Protein AF-A0A368JYP8-F1 (afdb_monomer)

Solvent-accessible surface area (backbone atoms only — not comparable to full-atom values): 5954 Å² total; per-residue (Å²): 136,86,82,81,80,84,80,78,82,78,80,77,77,54,95,46,37,46,98,89,75,48,73,65,59,59,95,51,25,71,64,72,19,63,44,80,47,60,74,78,48,44,44,81,50,100,74,21,40,27,33,62,69,67,67,48,72,50,37,84,83,41,89,42,59,42,80,25,93,83,57,46,37,30,45,16,19,57,91,48,36,81,74,47,62,76,56,22,40,25,37,43,73,79,87,129

Radius of gyration: 17.09 Å; Cα contacts (8 Å, |Δi|>4): 162; chains: 1; bounding box: 56×45×29 Å

Sequenc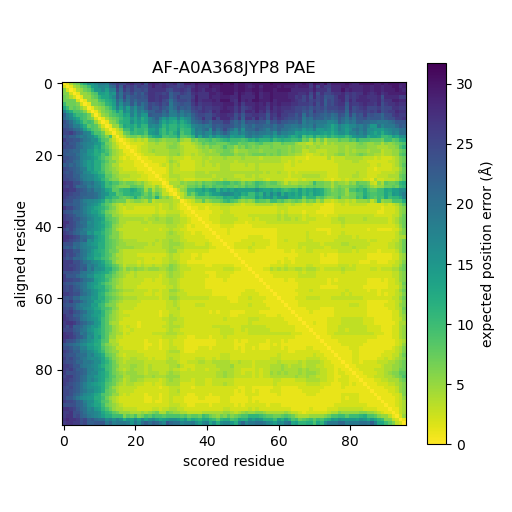e (96 aa):
MALSVLSAALFQVQAHDAPSGWSYPYQCCHD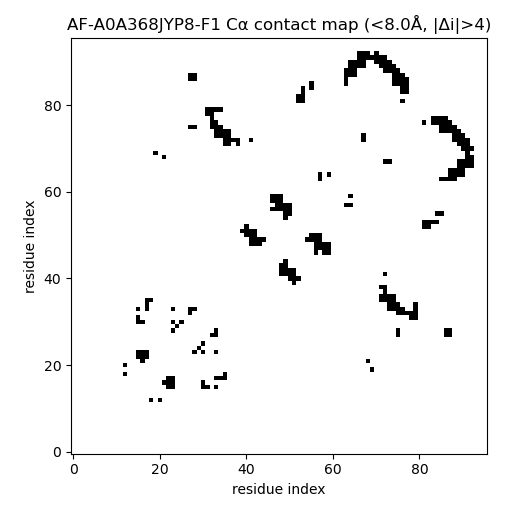LDCRPVSARSVAERPEGYVITGTGEVVGYRDARIRQSPDGLFHWCSVAGKSNSRTICLFVPPRSF

Foldseek 3Di:
DDDDDDDDPPPPPQQQAAPVRHHDDCQAAVSAFKYFDDPVQWDQDPQATARPQARDHQGPPHPQEAADPVQTWMWGADRNDSHGDTSHIHHGDDDD

Secondary structure (DSSP, 8-state):
--------------TTB-TTS-BPPHHHHTTTSEEEE-TTSEEEETTEEEETTT--EE-TT-TTEEE-TTSSEEEEEGGG-TTS-EEEEEEPPPP-

Mean predicted aligned error: 8.05 Å

Organism: NCBI:txid1899321

Structure (mmCIF, N/CA/C/O backbone):
data_AF-A0A368JYP8-F1
#
_entry.id   AF-A0A368JYP8-F1
#
loop_
_atom_site.group_PDB
_atom_site.id
_atom_site.type_symbol
_atom_site.label_atom_id
_atom_site.label_alt_id
_atom_site.label_comp_id
_atom_site.label_asym_id
_atom_site.label_entity_id
_atom_site.label_seq_id
_atom_site.pdbx_PDB_ins_code
_atom_site.Cartn_x
_atom_site.Cartn_y
_atom_site.Cartn_z
_atom_site.occupancy
_atom_site.B_iso_or_equiv
_atom_site.auth_seq_id
_atom_site.auth_comp_id
_atom_site.auth_asym_id
_atom_site.auth_atom_id
_atom_site.pdbx_PDB_model_num
ATOM 1 N N . MET A 1 1 ? 41.720 -34.353 11.464 1.00 49.06 1 MET A N 1
ATOM 2 C CA . MET A 1 1 ? 40.815 -33.248 11.844 1.00 49.06 1 MET A CA 1
ATOM 3 C C . MET A 1 1 ? 40.046 -32.848 10.597 1.00 49.06 1 MET A C 1
ATOM 5 O O . MET A 1 1 ? 40.612 -32.185 9.742 1.00 49.06 1 MET A O 1
ATOM 9 N N . ALA A 1 2 ? 38.834 -33.375 10.415 1.00 50.09 2 ALA A N 1
ATOM 10 C CA . ALA A 1 2 ? 38.002 -33.057 9.256 1.00 50.09 2 ALA A CA 1
ATOM 11 C C . ALA A 1 2 ? 37.205 -31.785 9.571 1.00 50.09 2 ALA A C 1
ATOM 13 O O . ALA A 1 2 ? 36.404 -31.774 10.502 1.00 50.09 2 ALA A O 1
ATOM 14 N N . LEU A 1 3 ? 37.489 -30.703 8.849 1.00 53.75 3 LEU A N 1
ATOM 15 C CA . LEU A 1 3 ? 36.763 -29.441 8.948 1.00 53.75 3 LEU A CA 1
ATOM 16 C C . LEU A 1 3 ? 35.480 -29.565 8.120 1.00 53.75 3 LEU A C 1
ATOM 18 O O . LEU A 1 3 ? 35.522 -29.538 6.892 1.00 53.75 3 LEU A O 1
ATOM 22 N N . SER A 1 4 ? 34.347 -29.741 8.795 1.00 56.34 4 SER A N 1
ATOM 23 C CA . SER A 1 4 ? 33.021 -29.709 8.178 1.00 56.34 4 SER A CA 1
ATOM 24 C C . SER A 1 4 ? 32.693 -28.279 7.745 1.00 56.34 4 SER A C 1
ATOM 26 O O . SER A 1 4 ? 32.573 -27.385 8.581 1.00 56.34 4 SER A O 1
ATOM 28 N N . VAL A 1 5 ? 32.555 -28.053 6.440 1.00 61.84 5 VAL A N 1
ATOM 29 C CA . VAL A 1 5 ? 32.143 -26.763 5.873 1.00 61.84 5 VAL A CA 1
ATOM 30 C C . VAL A 1 5 ? 30.620 -26.653 5.996 1.00 61.84 5 VAL A C 1
ATOM 32 O O . VAL A 1 5 ? 29.895 -27.415 5.361 1.00 61.84 5 VAL A O 1
ATOM 35 N N . LEU A 1 6 ? 30.120 -25.732 6.827 1.00 62.75 6 LEU A N 1
ATOM 36 C CA . LEU A 1 6 ? 28.695 -25.387 6.858 1.00 62.75 6 LEU A CA 1
ATOM 37 C C . LEU A 1 6 ? 28.342 -24.625 5.571 1.00 62.75 6 LEU A C 1
ATOM 39 O O . LEU A 1 6 ? 28.707 -23.461 5.411 1.00 62.75 6 LEU A O 1
ATOM 43 N N . SER A 1 7 ? 27.620 -25.268 4.654 1.00 64.44 7 SER A N 1
ATOM 44 C CA . SER A 1 7 ? 27.009 -24.597 3.505 1.00 64.44 7 SER A CA 1
ATOM 45 C C . SER A 1 7 ? 25.847 -23.719 3.977 1.00 64.44 7 SER A C 1
ATOM 47 O O . SER A 1 7 ? 24.767 -24.220 4.282 1.00 64.44 7 SER A O 1
ATOM 49 N N . ALA A 1 8 ? 26.055 -22.404 4.046 1.00 63.16 8 ALA A N 1
ATOM 50 C CA . ALA A 1 8 ? 24.967 -21.448 4.222 1.00 63.16 8 ALA A CA 1
ATOM 51 C C . ALA A 1 8 ? 24.145 -21.380 2.923 1.00 63.16 8 ALA A C 1
ATOM 53 O O . ALA A 1 8 ? 24.649 -20.952 1.885 1.00 63.16 8 ALA A O 1
ATOM 54 N N . ALA A 1 9 ? 22.887 -21.825 2.966 1.00 62.62 9 ALA A N 1
ATOM 55 C CA . ALA A 1 9 ? 21.948 -21.649 1.864 1.00 62.62 9 ALA A CA 1
ATOM 56 C C . ALA A 1 9 ? 21.618 -20.154 1.718 1.00 62.62 9 ALA A C 1
ATOM 58 O O . ALA A 1 9 ? 20.972 -19.559 2.580 1.00 62.62 9 ALA A O 1
ATOM 59 N N . LEU A 1 10 ? 22.098 -19.536 0.639 1.00 58.06 10 LEU A N 1
ATOM 60 C CA . LEU A 1 10 ? 21.761 -18.164 0.272 1.00 58.06 10 LEU A CA 1
ATOM 61 C C . LEU A 1 10 ? 20.339 -18.157 -0.299 1.00 58.06 10 LEU A C 1
ATOM 63 O O . LEU A 1 10 ? 20.137 -18.471 -1.470 1.00 58.06 10 LEU A O 1
ATOM 67 N N . PHE A 1 11 ? 19.349 -17.812 0.524 1.00 58.41 11 PHE A N 1
ATOM 68 C CA . PHE A 1 11 ? 18.012 -17.497 0.028 1.00 58.41 11 PHE A CA 1
ATOM 69 C C . PHE A 1 11 ? 18.112 -16.222 -0.813 1.00 58.41 11 PHE A C 1
ATOM 71 O O . PHE A 1 11 ? 18.335 -15.129 -0.295 1.00 58.41 11 PHE A O 1
ATOM 78 N N . GLN A 1 12 ? 18.025 -16.378 -2.133 1.00 56.72 12 GLN A N 1
ATOM 79 C CA . GLN A 1 12 ? 17.933 -15.264 -3.066 1.00 56.72 12 GLN A CA 1
ATOM 80 C C . GLN A 1 12 ? 16.580 -14.588 -2.821 1.00 56.72 12 GLN A C 1
ATOM 82 O O . GLN A 1 12 ? 15.561 -15.077 -3.298 1.00 56.72 12 GLN A O 1
ATOM 87 N N . VAL A 1 13 ? 16.557 -13.496 -2.052 1.00 55.03 13 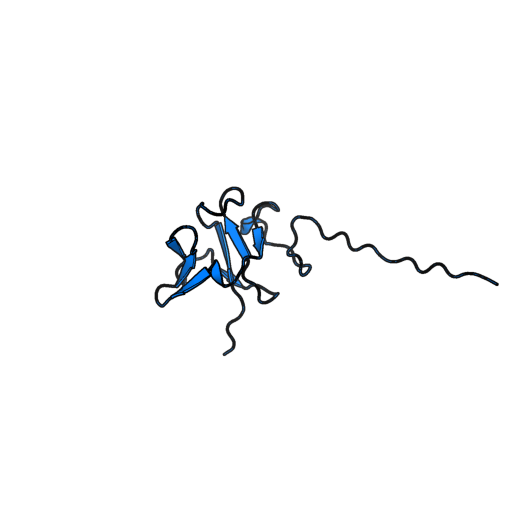VAL A N 1
ATOM 88 C CA . VAL A 1 13 ? 15.400 -12.592 -2.039 1.00 55.03 13 VAL A CA 1
ATOM 89 C C . VAL A 1 13 ? 15.318 -12.030 -3.448 1.00 55.03 13 VAL A C 1
ATOM 91 O O . VAL A 1 13 ? 16.195 -11.265 -3.863 1.00 55.03 13 VAL A O 1
ATOM 94 N N . GLN A 1 14 ? 14.341 -12.485 -4.229 1.00 59.00 14 GLN A N 1
ATOM 95 C CA . GLN A 1 14 ? 14.143 -11.909 -5.543 1.00 59.00 14 GLN A CA 1
ATOM 96 C C . GLN A 1 14 ? 13.703 -10.455 -5.341 1.00 59.00 14 GLN A C 1
ATOM 98 O O . GLN A 1 14 ? 12.930 -10.156 -4.436 1.00 59.00 14 GLN A O 1
ATOM 103 N N . ALA A 1 15 ? 14.215 -9.532 -6.162 1.00 57.12 15 ALA A N 1
ATOM 104 C CA . ALA A 1 15 ? 13.945 -8.092 -6.036 1.00 57.12 15 ALA A CA 1
ATOM 105 C C . ALA A 1 15 ? 12.442 -7.729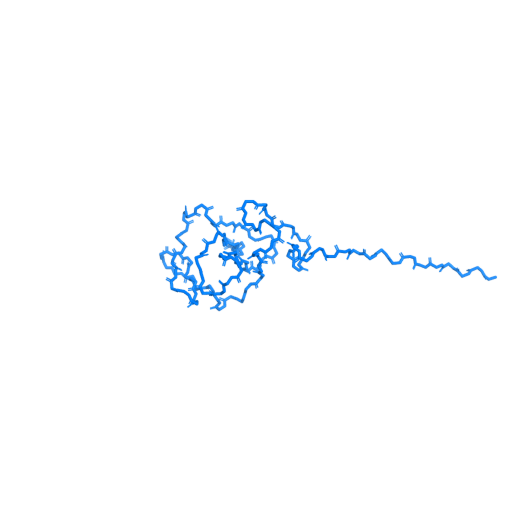 -6.093 1.00 57.12 15 ALA A C 1
ATOM 107 O O . ALA A 1 15 ? 12.060 -6.602 -5.788 1.00 57.12 15 ALA A O 1
ATOM 108 N N . HIS A 1 16 ? 11.617 -8.700 -6.479 1.00 64.19 16 HIS A N 1
ATOM 109 C CA . HIS A 1 16 ? 10.171 -8.645 -6.626 1.00 64.19 16 HIS A CA 1
ATOM 110 C C . HIS A 1 16 ? 9.378 -9.202 -5.445 1.00 64.19 16 HIS A C 1
ATOM 112 O O . HIS A 1 16 ? 8.161 -9.034 -5.422 1.00 64.19 16 HIS A O 1
ATOM 118 N N . ASP A 1 17 ? 10.024 -9.841 -4.473 1.00 73.25 17 ASP A N 1
ATOM 119 C CA . ASP A 1 17 ? 9.352 -10.268 -3.251 1.00 73.25 17 ASP A CA 1
ATOM 120 C C . ASP A 1 17 ? 9.267 -9.108 -2.256 1.00 73.25 17 ASP A C 1
ATOM 122 O O . ASP A 1 17 ? 10.100 -8.194 -2.222 1.00 73.25 17 ASP A O 1
ATOM 126 N N . ALA A 1 18 ? 8.255 -9.144 -1.395 1.00 80.12 18 ALA A N 1
ATOM 127 C CA . ALA A 1 18 ? 8.260 -8.313 -0.208 1.00 80.12 18 ALA A CA 1
ATOM 128 C C . ALA A 1 18 ? 9.519 -8.624 0.624 1.00 80.12 18 ALA A C 1
ATOM 130 O O . ALA A 1 18 ? 9.910 -9.790 0.720 1.00 80.12 18 ALA A O 1
ATOM 131 N N . PRO A 1 19 ? 10.136 -7.632 1.296 1.00 82.31 19 PRO A N 1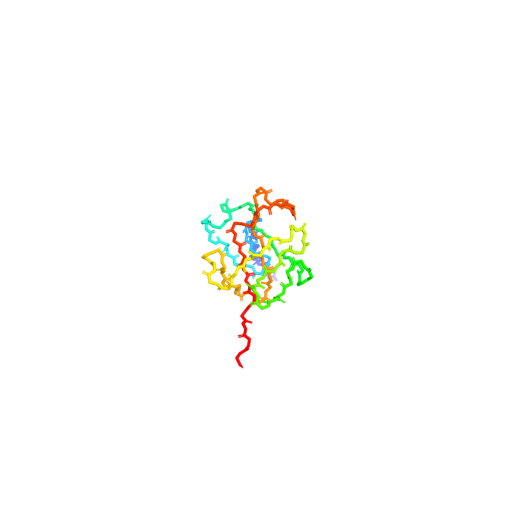
ATOM 132 C CA . PRO A 1 19 ? 11.354 -7.863 2.085 1.00 82.31 19 PRO A CA 1
ATOM 133 C C . PRO A 1 19 ? 11.216 -8.923 3.187 1.00 82.31 19 PRO A C 1
ATOM 135 O O . PRO A 1 19 ? 12.209 -9.443 3.685 1.00 82.31 19 PRO A O 1
ATOM 138 N N . SER A 1 20 ? 9.982 -9.227 3.576 1.00 85.31 20 SER A N 1
ATOM 139 C CA . SER A 1 20 ? 9.589 -10.264 4.529 1.00 85.31 20 SER A CA 1
ATOM 140 C C . SER A 1 20 ? 9.513 -11.677 3.924 1.00 85.31 20 SER A C 1
ATOM 142 O O . SER A 1 20 ? 9.254 -12.625 4.661 1.00 85.31 20 SER A O 1
ATOM 144 N N . GLY A 1 21 ? 9.764 -11.845 2.620 1.00 86.00 21 GLY A N 1
ATOM 145 C CA . GLY A 1 21 ? 9.921 -13.144 1.955 1.00 86.00 21 GLY A CA 1
ATOM 146 C C . GLY A 1 21 ? 8.660 -13.728 1.311 1.00 86.00 21 GLY A C 1
ATOM 147 O O . GLY A 1 21 ? 8.600 -14.939 1.118 1.00 86.00 21 GLY A O 1
ATOM 148 N N . TRP A 1 22 ? 7.652 -12.908 0.990 1.00 87.62 22 TRP A N 1
ATOM 149 C CA . TRP A 1 22 ? 6.454 -13.343 0.256 1.00 87.62 22 TRP A CA 1
ATOM 150 C C . TRP A 1 22 ? 6.333 -12.639 -1.096 1.00 87.62 22 TRP A C 1
ATOM 152 O O . TRP A 1 22 ? 6.691 -11.471 -1.234 1.00 87.62 22 TRP A O 1
ATOM 162 N N . SER A 1 23 ? 5.787 -13.342 -2.085 1.00 88.25 23 SER A N 1
ATOM 163 C CA . SER A 1 23 ? 5.646 -12.821 -3.444 1.00 88.25 23 SER A CA 1
ATOM 164 C C . SER A 1 23 ? 4.320 -12.106 -3.637 1.00 88.25 23 SER A C 1
ATOM 166 O O . SER A 1 23 ? 3.257 -12.599 -3.239 1.00 88.25 23 SER A O 1
ATOM 168 N N . TYR A 1 24 ? 4.351 -10.964 -4.316 1.00 88.12 24 TYR A N 1
ATOM 169 C CA . TYR A 1 24 ? 3.113 -10.302 -4.685 1.00 88.12 24 TYR A CA 1
ATOM 170 C C . TYR A 1 24 ? 2.394 -11.042 -5.827 1.00 88.12 24 TYR A C 1
ATOM 172 O O . TYR A 1 24 ? 3.035 -11.552 -6.745 1.00 88.12 24 TYR A O 1
ATOM 180 N N . PRO A 1 25 ? 1.049 -11.052 -5.852 1.00 89.44 25 PRO A N 1
ATOM 181 C CA . PRO A 1 25 ? 0.294 -11.558 -6.990 1.00 89.44 25 PRO A CA 1
ATOM 182 C C . PRO A 1 25 ? 0.652 -10.835 -8.294 1.00 89.44 25 PRO A C 1
ATOM 184 O O . PRO A 1 25 ? 0.644 -9.602 -8.351 1.00 89.44 25 PRO A O 1
ATOM 187 N N . TYR A 1 26 ? 0.829 -11.601 -9.372 1.00 87.50 26 TYR A N 1
ATOM 188 C CA . TYR A 1 26 ? 1.159 -11.083 -10.705 1.00 87.50 26 TYR A CA 1
ATOM 189 C C . TYR A 1 26 ? 0.200 -9.983 -11.191 1.00 87.50 26 TYR A C 1
ATOM 191 O O . TYR A 1 26 ? 0.633 -8.956 -11.702 1.00 87.50 26 TYR A O 1
ATOM 199 N N . GLN A 1 27 ? -1.104 -10.151 -10.940 1.00 87.38 27 GLN A N 1
ATOM 200 C CA . GLN A 1 27 ? -2.148 -9.165 -11.264 1.00 87.38 27 GLN A CA 1
ATOM 201 C C . GLN A 1 27 ? -1.954 -7.794 -10.596 1.00 87.38 27 GLN A C 1
ATOM 203 O O . GLN A 1 27 ? -2.538 -6.811 -11.044 1.00 87.38 27 GLN A O 1
ATOM 208 N N . CYS A 1 28 ? -1.197 -7.737 -9.499 1.00 89.50 28 CYS A N 1
ATOM 209 C CA . CYS A 1 28 ? -0.925 -6.500 -8.789 1.00 89.50 28 CYS A CA 1
ATOM 210 C C . CYS A 1 28 ? 0.378 -5.871 -9.254 1.00 89.50 28 CYS A C 1
ATOM 212 O O . CYS A 1 28 ? 0.383 -4.674 -9.493 1.00 89.50 28 CYS A O 1
ATOM 214 N N . CYS A 1 29 ? 1.461 -6.639 -9.353 1.00 81.06 29 CYS A N 1
ATOM 215 C CA . CYS A 1 29 ? 2.794 -6.038 -9.391 1.00 81.06 29 CYS A CA 1
ATOM 216 C C . CYS A 1 29 ? 3.606 -6.393 -10.627 1.00 81.06 29 CYS A C 1
ATOM 218 O O . CYS A 1 29 ? 4.623 -5.740 -10.821 1.00 81.06 29 CYS A O 1
ATOM 220 N N . HIS A 1 30 ? 3.197 -7.402 -11.416 1.00 78.25 30 HIS A N 1
ATOM 221 C CA . HIS A 1 30 ? 3.967 -7.932 -12.553 1.00 78.25 30 HIS A CA 1
ATOM 222 C C . HIS A 1 30 ? 5.482 -8.002 -12.255 1.00 78.25 30 HIS A C 1
ATOM 224 O O . HIS A 1 30 ? 6.307 -7.651 -13.091 1.00 78.25 30 HIS A O 1
ATOM 230 N N . ASP A 1 31 ? 5.821 -8.359 -11.011 1.00 67.00 31 ASP A N 1
ATOM 231 C CA . ASP A 1 31 ? 7.177 -8.423 -10.458 1.00 67.00 31 ASP A CA 1
ATOM 232 C C . ASP A 1 31 ? 7.995 -7.105 -10.434 1.00 67.00 31 ASP A C 1
ATOM 234 O O . ASP A 1 31 ? 9.215 -7.144 -10.337 1.00 67.00 31 ASP A O 1
ATOM 238 N N . LEU A 1 32 ? 7.387 -5.914 -10.523 1.00 67.06 32 LEU A N 1
ATOM 239 C CA . LEU A 1 32 ? 8.151 -4.655 -10.648 1.00 67.06 32 LEU A CA 1
ATOM 240 C C . LEU A 1 32 ? 7.592 -3.443 -9.883 1.00 67.06 32 LEU A C 1
A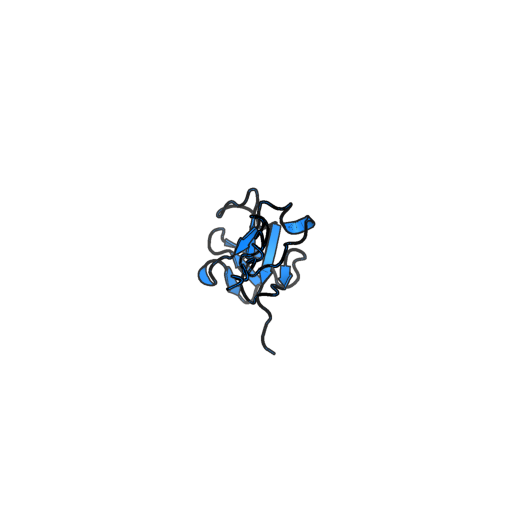TOM 242 O O . LEU A 1 32 ? 8.350 -2.526 -9.568 1.00 67.06 32 LEU A O 1
ATOM 246 N N . ASP A 1 33 ? 6.298 -3.411 -9.556 1.00 74.69 33 ASP A N 1
ATOM 247 C CA . ASP A 1 33 ? 5.639 -2.154 -9.150 1.00 74.69 33 ASP A CA 1
ATOM 248 C C . ASP A 1 33 ? 5.297 -2.033 -7.648 1.00 74.69 33 ASP A C 1
ATOM 250 O O . ASP A 1 33 ? 4.775 -1.000 -7.208 1.00 74.69 33 ASP A O 1
ATOM 254 N N . CYS A 1 34 ? 5.587 -3.062 -6.843 1.00 81.75 34 CYS A N 1
ATOM 255 C CA . CYS A 1 34 ? 5.183 -3.139 -5.436 1.00 81.75 34 CYS A CA 1
ATOM 256 C C . CYS A 1 34 ? 6.317 -2.899 -4.452 1.00 81.75 34 CYS A C 1
ATOM 258 O O . CYS A 1 34 ? 7.421 -3.416 -4.597 1.00 81.75 34 CYS A O 1
ATOM 260 N N . ARG A 1 35 ? 6.011 -2.129 -3.405 1.00 89.06 35 ARG A N 1
ATOM 261 C CA . ARG A 1 35 ? 6.956 -1.809 -2.336 1.00 89.06 35 ARG A CA 1
ATOM 262 C C . ARG A 1 35 ? 6.256 -1.653 -0.988 1.00 89.06 35 ARG A C 1
ATOM 264 O O . ARG A 1 35 ? 5.127 -1.143 -0.958 1.00 89.06 35 ARG A O 1
ATOM 271 N N . PRO A 1 36 ? 6.938 -1.979 0.123 1.00 93.00 36 PRO A N 1
ATOM 272 C CA . PRO A 1 36 ? 6.475 -1.574 1.438 1.00 93.00 36 PRO A CA 1
ATOM 273 C C . PRO A 1 36 ? 6.454 -0.048 1.518 1.00 93.00 36 PRO A C 1
ATOM 275 O O . PRO A 1 36 ? 7.345 0.646 1.014 1.00 93.00 36 PRO A O 1
ATOM 278 N N . VAL A 1 37 ? 5.430 0.488 2.169 1.00 93.50 37 VAL A N 1
ATOM 279 C CA . VAL A 1 37 ? 5.298 1.919 2.431 1.00 93.50 37 VAL A CA 1
ATOM 280 C C . VAL A 1 37 ? 5.098 2.166 3.914 1.00 93.50 37 VAL A C 1
ATOM 282 O O . VAL A 1 37 ? 4.588 1.328 4.655 1.00 93.50 37 VAL A O 1
ATOM 285 N N . SER A 1 38 ? 5.509 3.348 4.366 1.00 93.56 38 SER A N 1
ATOM 286 C CA . SER A 1 38 ? 5.271 3.741 5.751 1.00 93.56 38 SER A CA 1
ATOM 287 C C . SER A 1 38 ? 3.769 3.852 6.025 1.00 93.56 38 SER A C 1
ATOM 289 O O . SER A 1 38 ? 3.013 4.295 5.160 1.00 93.56 38 SER A O 1
ATOM 291 N N . ALA A 1 39 ? 3.347 3.593 7.262 1.00 90.06 39 ALA A N 1
ATOM 292 C CA . ALA A 1 39 ? 1.968 3.848 7.689 1.00 90.06 39 ALA A CA 1
ATOM 293 C C . ALA A 1 39 ? 1.549 5.331 7.557 1.00 90.06 39 ALA A C 1
ATOM 295 O O . ALA A 1 39 ? 0.371 5.644 7.599 1.00 90.06 39 ALA A O 1
ATOM 296 N N . ARG A 1 40 ? 2.491 6.269 7.362 1.00 93.44 40 ARG A N 1
ATOM 297 C CA . ARG A 1 40 ? 2.182 7.687 7.082 1.00 93.44 40 ARG A CA 1
ATOM 298 C C . ARG A 1 40 ? 1.798 7.938 5.621 1.00 93.44 40 ARG A C 1
ATOM 300 O O . ARG A 1 40 ? 1.226 8.978 5.300 1.00 93.44 40 ARG A O 1
ATOM 307 N N . SER A 1 41 ? 2.138 7.012 4.727 1.00 94.62 41 SER A N 1
ATOM 308 C CA . SER A 1 41 ? 1.824 7.089 3.297 1.00 94.62 41 SER A CA 1
ATOM 309 C C . SER A 1 41 ? 0.377 6.693 2.994 1.00 94.62 41 SER A C 1
ATOM 311 O O . SER A 1 41 ? -0.101 6.974 1.897 1.00 94.62 41 SER A O 1
ATOM 313 N N . VAL A 1 42 ? -0.304 6.067 3.958 1.00 96.38 42 VAL A N 1
ATOM 314 C CA . VAL A 1 42 ? -1.689 5.610 3.853 1.00 96.38 42 VAL A CA 1
ATOM 315 C C . VAL A 1 42 ? -2.435 6.052 5.107 1.00 96.38 42 VAL A C 1
ATOM 317 O O . VAL A 1 42 ? -2.180 5.547 6.195 1.00 96.38 42 VAL A O 1
ATOM 320 N N . ALA A 1 43 ? -3.353 7.000 4.969 1.00 95.69 43 ALA A N 1
ATOM 321 C CA . ALA A 1 43 ? -4.215 7.428 6.061 1.00 95.69 43 ALA A CA 1
ATOM 322 C C . ALA A 1 43 ? -5.540 6.669 6.004 1.00 95.69 43 ALA A C 1
ATOM 324 O O . ALA A 1 43 ? -6.251 6.726 5.006 1.00 95.69 43 ALA A O 1
ATOM 325 N N . GLU A 1 44 ? -5.903 5.988 7.082 1.00 95.00 44 GLU A N 1
ATOM 326 C CA . GLU A 1 44 ? -7.215 5.360 7.188 1.00 95.00 44 GLU A CA 1
ATOM 327 C C . GLU A 1 44 ? -8.283 6.392 7.591 1.00 95.00 44 GLU A C 1
ATOM 329 O O . GLU A 1 44 ? -8.087 7.179 8.523 1.00 95.00 44 GLU A O 1
ATOM 334 N N . ARG A 1 45 ? -9.402 6.421 6.863 1.00 95.12 45 ARG A N 1
ATOM 335 C CA . ARG A 1 45 ? -10.506 7.382 7.005 1.00 95.12 45 ARG A CA 1
ATOM 336 C C . ARG A 1 45 ? -11.866 6.677 6.894 1.00 95.12 45 ARG A C 1
ATOM 338 O O . ARG A 1 45 ? -11.915 5.539 6.428 1.00 95.12 45 ARG A O 1
ATOM 345 N N . PRO A 1 46 ? -12.985 7.306 7.298 1.00 96.81 46 PRO A N 1
ATOM 346 C CA . PRO A 1 46 ? -14.315 6.697 7.168 1.00 96.81 46 PRO A CA 1
ATOM 347 C C . PRO A 1 46 ? -14.658 6.225 5.745 1.00 96.81 46 PRO A C 1
ATOM 349 O O . PRO A 1 46 ? -15.331 5.213 5.572 1.00 96.81 46 PRO A O 1
ATOM 352 N N . GLU A 1 47 ? -14.164 6.926 4.729 1.00 95.75 47 GLU A N 1
ATOM 353 C CA . GLU A 1 47 ? -14.365 6.629 3.311 1.00 95.75 47 GLU A CA 1
ATOM 354 C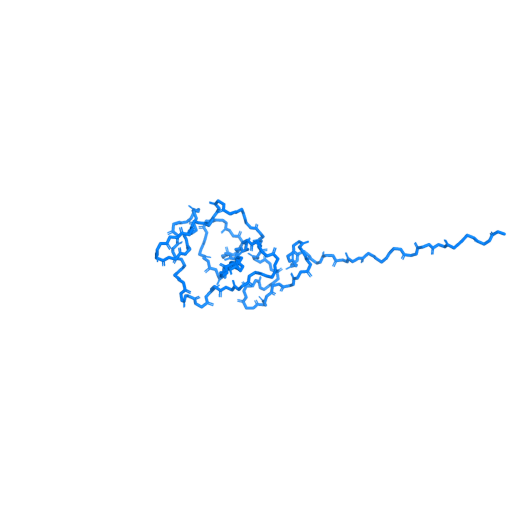 C . GLU A 1 47 ? -13.457 5.513 2.761 1.00 95.75 47 GLU A C 1
ATOM 356 O O . GLU A 1 47 ? -13.762 4.945 1.710 1.00 95.75 47 GLU A O 1
ATOM 361 N N . GLY A 1 48 ? -12.364 5.165 3.451 1.00 96.94 48 GLY A N 1
ATOM 362 C CA . GLY A 1 48 ? -11.397 4.163 3.000 1.00 96.94 48 GLY A CA 1
ATOM 363 C C . GLY A 1 48 ? -9.951 4.492 3.360 1.00 96.94 48 GLY A C 1
ATOM 364 O O . GLY A 1 48 ? -9.665 5.201 4.323 1.00 96.94 48 GLY A O 1
ATOM 365 N N . TYR A 1 49 ? -9.026 3.979 2.554 1.00 97.69 49 TYR A N 1
ATOM 366 C CA . TYR A 1 49 ? -7.599 4.261 2.663 1.00 97.69 49 TYR A CA 1
ATOM 367 C C . TYR A 1 49 ? -7.221 5.407 1.729 1.00 97.69 49 TYR A C 1
ATOM 369 O O . TYR A 1 49 ? -7.377 5.305 0.514 1.00 97.69 49 TYR A O 1
ATOM 377 N N . VAL A 1 50 ? -6.703 6.493 2.287 1.00 97.69 50 VAL A N 1
ATOM 378 C CA . VAL A 1 50 ? -6.256 7.664 1.535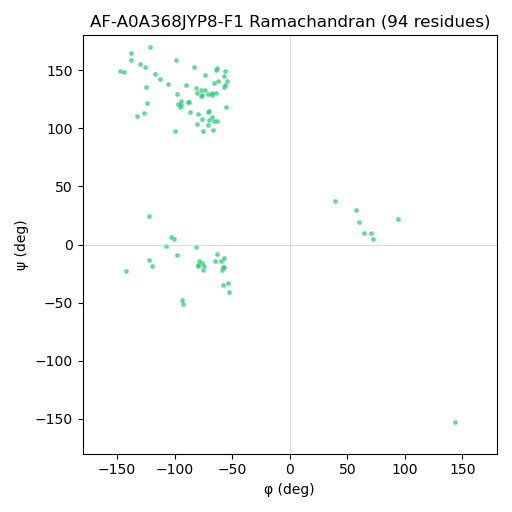 1.00 97.69 50 VAL A CA 1
ATOM 379 C C . VAL A 1 50 ? -4.756 7.578 1.311 1.00 97.69 50 VAL A C 1
ATOM 381 O O . VAL A 1 50 ? -3.977 7.547 2.264 1.00 97.69 50 VAL A O 1
ATOM 384 N N . ILE A 1 51 ? -4.335 7.577 0.052 1.00 97.44 51 ILE A N 1
ATOM 385 C CA . ILE A 1 51 ? -2.922 7.646 -0.310 1.00 97.44 51 ILE A CA 1
ATOM 386 C C . ILE A 1 51 ? -2.442 9.084 -0.118 1.00 97.44 51 ILE A C 1
ATOM 388 O O . ILE A 1 51 ? -2.774 9.973 -0.901 1.00 97.44 51 ILE A O 1
ATOM 392 N N . THR A 1 52 ? -1.629 9.330 0.909 1.00 94.69 52 THR A N 1
ATOM 393 C CA . THR A 1 52 ? -1.241 10.689 1.328 1.00 94.69 52 THR A CA 1
ATOM 394 C C . THR A 1 52 ? -0.561 11.488 0.209 1.00 94.69 52 THR A C 1
ATOM 396 O O . THR A 1 52 ? -0.749 12.695 0.115 1.00 94.69 52 THR A O 1
ATOM 399 N N . GLY A 1 53 ? 0.221 10.825 -0.652 1.00 91.12 53 GLY A N 1
ATOM 400 C CA . GLY A 1 53 ? 0.969 11.482 -1.731 1.00 91.12 53 GLY A CA 1
ATOM 401 C C . GLY A 1 53 ? 0.125 11.921 -2.932 1.00 91.12 53 GLY A C 1
ATOM 402 O O . GLY A 1 53 ? 0.550 12.803 -3.673 1.00 91.12 53 GLY A O 1
ATOM 403 N N . THR A 1 54 ? -1.050 11.320 -3.138 1.00 95.44 54 THR A N 1
ATOM 404 C CA . THR A 1 54 ? -1.910 11.583 -4.309 1.00 95.44 54 THR A CA 1
ATOM 405 C C . THR A 1 54 ? -3.290 12.113 -3.936 1.00 95.44 54 THR A C 1
ATOM 407 O O . THR A 1 54 ? -3.975 12.667 -4.791 1.00 95.44 54 THR A O 1
ATOM 410 N N . GLY A 1 55 ? -3.718 11.931 -2.685 1.00 96.56 55 GLY A N 1
ATOM 411 C CA . GLY A 1 55 ? -5.088 12.184 -2.243 1.00 96.56 55 GLY A CA 1
ATOM 412 C C . GLY A 1 55 ? -6.097 11.143 -2.741 1.00 96.56 55 GLY A C 1
ATOM 413 O O . GLY A 1 55 ? -7.292 11.302 -2.510 1.00 96.56 55 GLY A O 1
ATOM 414 N N . GLU A 1 56 ? -5.647 10.084 -3.421 1.00 97.94 56 GLU A N 1
ATOM 415 C CA . GLU A 1 56 ? -6.529 9.026 -3.909 1.00 97.94 56 GLU A CA 1
ATOM 416 C C . GLU A 1 56 ? -7.185 8.285 -2.739 1.00 97.94 56 GLU A C 1
ATOM 418 O O . GLU A 1 56 ? -6.496 7.818 -1.831 1.00 97.94 56 GLU A O 1
ATOM 423 N N . VAL A 1 57 ? -8.510 8.132 -2.797 1.00 98.12 57 VAL A N 1
ATOM 424 C CA . VAL A 1 57 ? -9.274 7.307 -1.857 1.00 98.12 57 VAL A CA 1
ATOM 425 C C . VAL A 1 57 ? -9.476 5.916 -2.454 1.00 98.12 57 VAL A C 1
ATOM 427 O O . VAL A 1 57 ? -10.131 5.756 -3.484 1.00 98.12 57 VAL A O 1
ATOM 430 N N . VAL A 1 58 ? -8.948 4.900 -1.779 1.00 97.81 58 VAL A N 1
ATOM 431 C CA . VAL A 1 58 ? -9.212 3.484 -2.050 1.00 97.81 58 VAL A CA 1
ATOM 432 C C . VAL A 1 58 ? -10.249 3.007 -1.035 1.00 97.81 58 VAL A C 1
ATOM 434 O O . VAL A 1 58 ? -9.930 2.724 0.122 1.00 97.81 58 VAL A O 1
ATOM 437 N N . GLY A 1 59 ? -11.518 2.982 -1.449 1.00 98.00 59 GLY A N 1
ATOM 438 C CA . GLY A 1 59 ? -12.636 2.640 -0.565 1.00 98.00 59 GLY A CA 1
ATOM 439 C C . GLY A 1 59 ? -12.560 1.204 -0.044 1.00 98.00 59 GLY A C 1
ATOM 440 O O . GLY A 1 59 ? -12.060 0.326 -0.734 1.00 98.00 59 GLY A O 1
ATOM 441 N N . TYR A 1 60 ? -13.110 0.914 1.139 1.00 96.31 60 TYR A N 1
ATOM 442 C CA . TYR A 1 60 ? -12.966 -0.405 1.791 1.00 96.31 60 TYR A CA 1
ATOM 443 C C . TYR A 1 60 ? -13.461 -1.620 0.990 1.00 96.31 60 TYR A C 1
ATOM 445 O O . TYR A 1 60 ? -13.082 -2.747 1.294 1.00 96.31 60 TYR A O 1
ATOM 453 N N . ARG A 1 61 ? -14.321 -1.408 -0.011 1.00 96.25 61 ARG A N 1
ATOM 454 C CA . ARG A 1 61 ? -14.857 -2.462 -0.891 1.00 96.25 61 ARG A CA 1
ATOM 455 C C . ARG A 1 61 ? -14.191 -2.482 -2.268 1.00 96.25 61 ARG A C 1
ATOM 457 O O . ARG A 1 61 ? -14.656 -3.186 -3.159 1.00 96.25 61 ARG A O 1
ATOM 464 N N . ASP A 1 62 ? -13.150 -1.679 -2.458 1.00 97.81 62 ASP A N 1
ATOM 465 C CA . ASP A 1 62 ? -12.401 -1.608 -3.703 1.00 97.81 62 ASP A CA 1
ATOM 466 C C . ASP A 1 62 ? -11.647 -2.926 -3.937 1.00 97.81 62 ASP A C 1
ATOM 468 O O . ASP A 1 62 ? -10.937 -3.425 -3.062 1.00 97.81 62 ASP A O 1
ATOM 472 N N . ALA A 1 63 ? -11.790 -3.491 -5.137 1.00 96.12 63 ALA A N 1
ATOM 473 C CA . ALA A 1 63 ? -11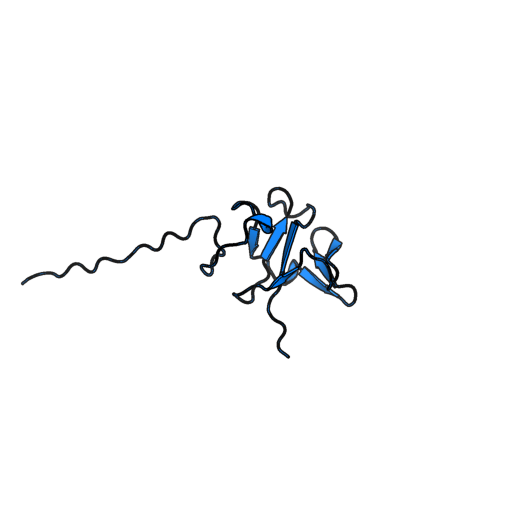.182 -4.768 -5.513 1.00 96.12 63 ALA A CA 1
ATOM 474 C C . ALA A 1 63 ? -9.641 -4.738 -5.532 1.00 96.12 63 ALA A C 1
ATOM 476 O O . ALA A 1 63 ? -8.996 -5.789 -5.583 1.00 96.12 63 ALA A O 1
ATOM 477 N N . ARG A 1 64 ? -9.044 -3.541 -5.499 1.00 95.88 64 ARG A N 1
ATOM 478 C CA . ARG A 1 64 ? -7.596 -3.322 -5.417 1.00 95.88 64 ARG A CA 1
ATOM 479 C C . ARG A 1 64 ? -7.038 -3.563 -4.015 1.00 95.88 64 ARG A C 1
ATOM 481 O O . ARG A 1 64 ? -5.822 -3.696 -3.874 1.00 95.88 64 ARG A O 1
ATOM 488 N N . ILE A 1 65 ? -7.886 -3.622 -2.986 1.00 96.31 65 ILE A N 1
ATOM 489 C CA . ILE A 1 65 ? -7.452 -3.917 -1.618 1.00 96.31 65 ILE A CA 1
ATOM 490 C C . ILE A 1 65 ? -7.112 -5.400 -1.491 1.00 96.31 65 ILE A C 1
ATOM 492 O O . ILE A 1 65 ? -7.872 -6.279 -1.899 1.00 96.31 65 ILE A O 1
ATOM 496 N N . ARG A 1 66 ? -5.960 -5.676 -0.885 1.00 95.19 66 ARG A N 1
ATOM 497 C CA . ARG A 1 66 ? -5.450 -7.015 -0.584 1.00 95.19 66 ARG A CA 1
ATOM 498 C C . ARG A 1 66 ? -5.028 -7.078 0.883 1.00 95.19 66 ARG A C 1
ATOM 500 O O . ARG A 1 66 ? -4.703 -6.056 1.480 1.00 95.19 66 ARG A O 1
ATOM 507 N N . GLN A 1 67 ? -5.014 -8.269 1.471 1.00 94.75 67 GLN A N 1
ATOM 508 C CA . GLN A 1 67 ? -4.448 -8.456 2.808 1.00 94.75 67 GLN A CA 1
ATOM 509 C C . GLN A 1 67 ? -2.931 -8.583 2.718 1.00 94.75 67 GLN A C 1
ATOM 511 O O . GLN A 1 67 ? -2.425 -9.315 1.868 1.00 94.75 67 GLN A O 1
ATOM 516 N N . SER A 1 68 ? -2.224 -7.878 3.595 1.00 94.75 68 SER A N 1
ATOM 517 C CA . SER A 1 68 ? -0.784 -8.031 3.750 1.00 94.75 68 SER A CA 1
ATOM 518 C C . SER A 1 68 ? -0.463 -9.146 4.754 1.00 94.75 68 SER A C 1
ATOM 520 O O . SER A 1 68 ? -0.896 -9.049 5.906 1.00 94.75 68 SER A O 1
ATOM 522 N N . PRO A 1 69 ? 0.295 -10.188 4.370 1.00 93.44 69 PRO A N 1
ATOM 523 C CA . PRO A 1 69 ? 0.643 -11.292 5.266 1.00 93.44 69 PRO A CA 1
ATOM 524 C C . PRO A 1 69 ? 1.716 -10.921 6.300 1.00 93.44 69 PRO A C 1
ATOM 526 O O . PRO A 1 69 ? 1.838 -11.604 7.312 1.00 93.44 69 PRO A O 1
ATOM 529 N N . ASP A 1 70 ? 2.476 -9.844 6.078 1.00 93.31 70 ASP A N 1
ATOM 530 C CA . ASP A 1 70 ? 3.553 -9.399 6.974 1.00 93.31 70 ASP A CA 1
ATOM 531 C C . ASP A 1 70 ? 3.158 -8.237 7.899 1.00 93.31 70 ASP A C 1
ATOM 533 O O . ASP A 1 70 ? 3.994 -7.704 8.628 1.00 93.31 70 ASP A O 1
ATOM 537 N N . GLY A 1 71 ? 1.887 -7.826 7.865 1.00 93.62 71 GLY A N 1
ATOM 538 C CA . GLY A 1 71 ? 1.375 -6.744 8.704 1.00 93.62 71 GLY A CA 1
ATOM 539 C C . GLY A 1 71 ? 1.870 -5.345 8.323 1.00 93.62 71 GLY A C 1
ATOM 540 O O . GLY A 1 71 ? 1.613 -4.399 9.067 1.00 93.62 71 GLY A O 1
ATOM 541 N N . LEU A 1 72 ? 2.546 -5.177 7.182 1.00 94.25 72 LEU A N 1
ATOM 542 C CA . LEU A 1 72 ? 2.932 -3.872 6.645 1.00 94.25 72 LEU A CA 1
ATOM 543 C C . LEU A 1 72 ? 1.960 -3.412 5.559 1.00 94.25 72 LEU A C 1
ATOM 545 O O . LEU A 1 72 ? 1.274 -4.212 4.925 1.00 94.25 72 LEU A O 1
ATOM 549 N N . PHE A 1 73 ? 1.930 -2.104 5.310 1.00 95.69 73 PHE A N 1
ATOM 550 C CA . PHE A 1 73 ? 1.316 -1.592 4.092 1.00 95.69 73 PHE A CA 1
ATOM 551 C C . PHE A 1 73 ? 2.261 -1.804 2.914 1.00 95.69 73 PHE A C 1
ATOM 553 O O . PHE A 1 73 ? 3.429 -1.417 2.981 1.00 95.69 73 PHE A O 1
ATOM 560 N N . HIS A 1 74 ? 1.734 -2.324 1.808 1.00 95.25 74 HIS A N 1
ATOM 561 C CA . HIS A 1 74 ? 2.446 -2.348 0.530 1.00 95.25 74 HIS A CA 1
ATOM 562 C C . HIS A 1 74 ? 1.597 -1.693 -0.537 1.00 95.25 74 HIS A C 1
ATOM 564 O O . HIS A 1 74 ? 0.392 -1.934 -0.629 1.00 95.25 74 HIS A O 1
ATOM 570 N N . TRP A 1 75 ? 2.223 -0.850 -1.344 1.00 94.62 75 TRP A N 1
ATOM 571 C CA . TRP A 1 75 ? 1.516 -0.049 -2.328 1.00 94.62 75 TRP A CA 1
ATOM 572 C C . TRP A 1 75 ? 2.080 -0.290 -3.718 1.00 94.62 75 TRP A C 1
ATOM 574 O O . TRP A 1 75 ? 3.267 -0.068 -3.965 1.00 94.62 75 TRP A O 1
ATOM 584 N N . CYS A 1 76 ? 1.194 -0.726 -4.611 1.00 94.00 76 CYS A N 1
ATOM 585 C CA . CYS A 1 76 ? 1.450 -0.797 -6.034 1.00 94.00 76 CYS A CA 1
ATOM 586 C C . CYS A 1 76 ? 0.874 0.423 -6.733 1.00 94.00 76 CYS A C 1
ATOM 588 O O . CYS A 1 76 ? -0.316 0.730 -6.594 1.00 94.00 76 CYS A O 1
ATOM 590 N N . SER A 1 77 ? 1.691 1.066 -7.548 1.00 92.56 77 SER A N 1
ATOM 591 C CA . SER A 1 77 ? 1.310 2.260 -8.292 1.00 92.56 77 SER A CA 1
ATOM 592 C C . SER A 1 77 ? 1.846 2.170 -9.713 1.00 92.56 77 SER A C 1
ATOM 594 O O . SER A 1 77 ? 2.774 1.410 -9.975 1.00 92.56 77 SER A O 1
ATOM 596 N N . VAL A 1 78 ? 1.255 2.915 -10.643 1.00 89.81 78 VAL A N 1
ATOM 597 C CA . VAL A 1 78 ? 1.669 2.879 -12.053 1.00 89.81 78 VAL A CA 1
ATOM 598 C C . VAL A 1 78 ? 3.168 3.188 -12.184 1.00 89.81 78 VAL A C 1
ATOM 600 O O . VAL A 1 78 ? 3.617 4.286 -11.843 1.00 89.81 78 VAL A O 1
ATOM 603 N N . ALA A 1 79 ? 3.929 2.225 -12.716 1.00 86.81 79 ALA A N 1
ATOM 604 C CA . ALA A 1 79 ? 5.387 2.287 -12.864 1.00 86.81 79 ALA A CA 1
ATOM 605 C C . ALA A 1 79 ? 6.139 2.521 -11.534 1.00 86.81 79 ALA A C 1
ATOM 607 O O . ALA A 1 79 ? 7.152 3.225 -11.507 1.00 86.81 79 ALA A O 1
ATOM 608 N N . GLY A 1 80 ? 5.582 2.051 -10.414 1.00 86.44 80 GLY A N 1
ATOM 609 C CA . GLY A 1 80 ? 6.132 2.230 -9.067 1.00 86.44 80 GLY A CA 1
ATOM 610 C C . GLY A 1 80 ? 6.179 3.685 -8.572 1.00 86.44 80 GLY A C 1
ATOM 611 O O . GLY A 1 80 ? 6.806 3.972 -7.546 1.00 86.44 80 GLY A O 1
ATOM 612 N N . LYS A 1 81 ? 5.546 4.632 -9.281 1.00 88.00 81 LYS A N 1
ATOM 613 C CA . LYS A 1 81 ? 5.650 6.068 -8.986 1.00 88.00 81 LYS A CA 1
ATOM 614 C C . LYS A 1 81 ? 4.794 6.479 -7.792 1.00 88.00 81 LYS A C 1
ATOM 616 O O . LYS A 1 81 ? 3.573 6.342 -7.805 1.00 88.00 81 LYS A O 1
ATOM 621 N N . SER A 1 82 ? 5.424 7.155 -6.831 1.00 88.44 82 SER A N 1
ATOM 622 C CA . SER A 1 82 ? 4.801 7.667 -5.598 1.00 88.44 82 SER A CA 1
ATOM 623 C C . SER A 1 82 ? 3.706 8.723 -5.786 1.00 88.44 82 SER A C 1
ATOM 625 O O . SER A 1 82 ? 3.055 9.089 -4.810 1.00 88.44 82 SER A O 1
ATOM 627 N N . ASN A 1 83 ? 3.513 9.227 -7.003 1.00 89.81 83 ASN A N 1
ATOM 628 C CA . ASN A 1 83 ? 2.534 10.252 -7.354 1.00 89.81 83 ASN A CA 1
ATOM 629 C C . ASN A 1 83 ? 1.555 9.781 -8.444 1.00 89.81 83 ASN A C 1
ATOM 631 O O . ASN A 1 83 ? 1.028 10.595 -9.201 1.00 89.81 83 ASN A O 1
ATOM 635 N N . SER A 1 84 ? 1.350 8.470 -8.568 1.00 91.44 84 SER A N 1
ATOM 636 C CA . SER A 1 84 ? 0.505 7.878 -9.604 1.00 91.44 84 SER A CA 1
ATOM 637 C C . SER A 1 84 ? -0.644 7.053 -9.022 1.00 91.44 84 SER A C 1
ATOM 639 O O . SER A 1 84 ? -0.703 6.795 -7.822 1.00 91.44 84 SER A O 1
ATOM 641 N N . ARG A 1 85 ? -1.573 6.654 -9.898 1.00 93.31 85 ARG A N 1
ATOM 642 C CA . ARG A 1 85 ? -2.740 5.822 -9.575 1.00 93.31 85 ARG A CA 1
ATOM 643 C C . ARG A 1 85 ? -2.342 4.521 -8.874 1.00 93.31 85 ARG A C 1
ATOM 645 O O . ARG A 1 85 ? -1.423 3.833 -9.323 1.00 93.31 85 ARG A O 1
ATOM 652 N N . THR A 1 86 ? -3.139 4.123 -7.888 1.00 95.38 86 THR A N 1
ATOM 653 C CA . THR A 1 86 ? -3.057 2.823 -7.214 1.00 95.38 86 THR A CA 1
ATOM 654 C C . THR A 1 86 ? -3.510 1.670 -8.112 1.00 95.38 86 THR A C 1
ATOM 656 O O . THR A 1 86 ? -4.616 1.692 -8.661 1.00 95.38 86 THR A O 1
ATOM 659 N N . ILE A 1 87 ? -2.678 0.631 -8.206 1.00 95.00 87 ILE A N 1
ATOM 660 C CA . ILE A 1 87 ? -3.006 -0.658 -8.839 1.00 95.00 87 ILE A CA 1
ATOM 661 C C . ILE A 1 87 ? -3.532 -1.639 -7.786 1.00 95.00 87 ILE A C 1
ATOM 663 O O . ILE A 1 87 ? -4.619 -2.183 -7.943 1.00 95.00 87 ILE A O 1
ATOM 667 N N . CYS A 1 88 ? -2.794 -1.812 -6.689 1.00 95.75 88 CYS A N 1
ATOM 668 C CA . CYS A 1 88 ? -3.177 -2.618 -5.533 1.00 95.75 88 CYS A CA 1
ATOM 669 C C . CYS A 1 88 ? -2.676 -1.957 -4.248 1.00 95.75 88 CYS A C 1
ATOM 671 O O . CYS A 1 88 ? -1.609 -1.337 -4.230 1.00 95.75 88 CYS A O 1
ATOM 673 N N . LEU A 1 89 ? -3.428 -2.135 -3.166 1.00 96.50 89 LEU A N 1
ATOM 674 C CA . LEU A 1 89 ? -3.049 -1.707 -1.825 1.00 96.50 89 LEU A CA 1
ATOM 675 C C . LEU A 1 89 ? -3.161 -2.901 -0.875 1.00 96.50 89 LEU A C 1
ATOM 677 O O . LEU A 1 89 ? -4.261 -3.387 -0.616 1.00 96.50 89 LEU A O 1
ATOM 681 N N . PHE A 1 90 ? -2.028 -3.370 -0.362 1.00 96.38 90 PHE A N 1
ATOM 682 C CA . PHE A 1 90 ? -1.980 -4.406 0.664 1.00 96.38 90 PHE A CA 1
ATOM 683 C C . PHE A 1 90 ? -2.046 -3.739 2.029 1.00 96.38 90 PHE A C 1
ATOM 685 O O . PHE A 1 90 ? -1.217 -2.881 2.339 1.00 96.38 90 PHE A O 1
ATOM 692 N N . VAL A 1 91 ? -3.038 -4.119 2.826 1.00 96.44 91 VAL A N 1
ATOM 693 C CA . VAL A 1 91 ? -3.298 -3.525 4.139 1.00 96.44 91 VAL A CA 1
ATOM 694 C C . VAL A 1 91 ? -3.023 -4.540 5.251 1.00 96.44 91 VAL A C 1
ATOM 696 O O . VAL A 1 91 ? -3.322 -5.725 5.067 1.00 96.44 91 VAL A O 1
ATOM 699 N N . PRO A 1 92 ? -2.469 -4.114 6.400 1.00 95.12 92 PRO A N 1
ATOM 700 C CA . PRO A 1 92 ? -2.301 -4.982 7.557 1.00 95.12 92 PRO A CA 1
ATOM 701 C C . PRO A 1 92 ? -3.637 -5.596 8.007 1.00 95.12 92 PRO A C 1
ATOM 703 O O . PRO A 1 92 ? -4.684 -4.950 7.866 1.00 95.12 92 PRO A O 1
ATOM 706 N N . PRO A 1 93 ? -3.633 -6.812 8.580 1.00 89.88 93 PRO A N 1
ATOM 707 C CA . PRO A 1 93 ? -4.819 -7.377 9.206 1.00 89.88 93 PRO A CA 1
ATOM 708 C C . PRO A 1 93 ? -5.344 -6.440 10.297 1.00 89.88 93 PRO A C 1
ATOM 710 O O . PRO A 1 93 ? -4.572 -5.905 11.093 1.00 89.88 93 PRO A O 1
ATOM 713 N N . ARG A 1 94 ? -6.665 -6.258 10.357 1.00 81.31 94 ARG A N 1
ATOM 714 C CA . ARG A 1 94 ? -7.296 -5.603 11.505 1.00 81.31 94 ARG A CA 1
ATOM 715 C C . ARG A 1 94 ? -7.325 -6.604 12.655 1.00 81.31 94 ARG A C 1
ATOM 717 O O . ARG A 1 94 ? -7.805 -7.721 12.467 1.00 81.31 94 ARG A O 1
ATOM 724 N N . SER A 1 95 ? -6.837 -6.212 13.825 1.00 64.69 95 SER A N 1
ATOM 725 C CA . SER A 1 95 ? -7.163 -6.937 15.053 1.00 64.69 95 SER A CA 1
ATOM 726 C C . SER A 1 95 ? -8.656 -6.744 15.335 1.00 64.69 95 SER A C 1
ATOM 728 O O . SER A 1 95 ? -9.137 -5.611 15.275 1.00 64.69 95 SER A O 1
ATOM 730 N N . PHE A 1 96 ? -9.375 -7.845 15.562 1.00 53.38 96 PHE A N 1
ATOM 731 C CA . PHE A 1 96 ? -10.785 -7.851 15.965 1.00 53.38 96 PHE A CA 1
ATOM 732 C C . PHE A 1 96 ? -10.929 -7.650 17.473 1.00 53.38 96 PHE A C 1
ATOM 734 O O . PHE A 1 96 ? -10.029 -8.116 18.209 1.00 53.38 96 PHE A O 1
#

pLDDT: mean 85.13, std 14.4, range [49.06, 98.12]